Protein AF-A0A3D3W2P0-F1 (afdb_monomer_lite)

Structure (mmCIF, N/CA/C/O backbone):
data_AF-A0A3D3W2P0-F1
#
_entry.id   AF-A0A3D3W2P0-F1
#
loop_
_atom_site.group_PDB
_atom_site.id
_atom_site.type_symbol
_atom_site.label_atom_id
_atom_site.label_alt_id
_atom_site.label_comp_id
_atom_site.label_asym_id
_atom_site.label_entity_id
_atom_site.label_seq_id
_atom_site.pdbx_PDB_ins_code
_atom_site.Cartn_x
_atom_site.Cartn_y
_atom_site.Cartn_z
_atom_site.occupancy
_atom_site.B_iso_or_equiv
_atom_site.auth_seq_id
_atom_site.auth_comp_id
_atom_site.auth_asym_id
_atom_site.auth_atom_id
_atom_site.pdbx_PDB_model_num
ATOM 1 N N . MET A 1 1 ? -27.646 -4.156 11.197 1.00 52.09 1 MET A N 1
ATOM 2 C CA . MET A 1 1 ? -27.809 -5.238 12.195 1.00 52.09 1 MET A CA 1
ATOM 3 C C . MET A 1 1 ? -26.673 -5.202 13.235 1.00 52.09 1 MET A C 1
ATOM 5 O O . MET A 1 1 ? -26.091 -6.228 13.537 1.00 52.09 1 MET A O 1
ATOM 9 N N . ALA A 1 2 ? -26.354 -4.018 13.783 1.00 59.09 2 ALA A N 1
ATOM 10 C CA . ALA A 1 2 ? -25.246 -3.787 14.725 1.00 59.09 2 ALA A CA 1
ATOM 11 C C . ALA A 1 2 ? -25.609 -3.306 16.164 1.00 59.09 2 ALA A C 1
ATOM 13 O O . ALA A 1 2 ? -24.681 -3.037 16.922 1.00 59.09 2 ALA A O 1
ATOM 14 N N . PRO A 1 3 ? -26.885 -3.159 16.599 1.00 69.50 3 PRO A N 1
ATOM 15 C CA . PRO A 1 3 ? -27.157 -2.537 17.901 1.00 69.50 3 PRO A CA 1
ATOM 16 C C . PRO A 1 3 ? -26.894 -3.466 19.098 1.00 69.50 3 PRO A C 1
ATOM 18 O O . PRO A 1 3 ? -26.461 -3.001 20.147 1.00 69.50 3 PRO A O 1
ATOM 21 N N . THR A 1 4 ? -27.126 -4.776 18.962 1.00 83.06 4 THR A N 1
ATOM 22 C CA . THR A 1 4 ? -27.078 -5.710 20.102 1.00 83.06 4 THR A CA 1
ATOM 23 C C . THR A 1 4 ? -25.652 -6.051 20.533 1.00 83.06 4 THR A C 1
ATOM 25 O O . THR A 1 4 ? -25.361 -6.072 21.725 1.00 83.06 4 THR A O 1
ATOM 28 N N . THR A 1 5 ? -24.742 -6.281 19.584 1.00 85.81 5 THR A N 1
ATOM 29 C CA . THR A 1 5 ? -23.332 -6.593 19.873 1.00 85.81 5 THR A CA 1
ATOM 30 C C . THR A 1 5 ? -22.569 -5.389 20.417 1.00 85.81 5 THR A C 1
ATOM 32 O O . THR A 1 5 ? -21.785 -5.549 21.346 1.00 85.81 5 THR A O 1
ATOM 35 N N . LEU A 1 6 ? -22.855 -4.179 19.920 1.00 88.56 6 LEU A N 1
ATOM 36 C CA . LEU A 1 6 ? -22.252 -2.947 20.440 1.00 88.56 6 LEU A CA 1
ATOM 37 C C . LEU A 1 6 ? -22.649 -2.668 21.898 1.00 88.56 6 LEU A C 1
ATOM 39 O O . LEU A 1 6 ? -21.818 -2.203 22.670 1.00 88.56 6 LEU A O 1
ATOM 43 N N . ALA A 1 7 ? -23.892 -2.970 22.285 1.00 89.81 7 ALA A N 1
ATOM 44 C CA . ALA A 1 7 ? -24.339 -2.832 23.672 1.00 89.81 7 ALA A CA 1
ATOM 45 C C . ALA A 1 7 ? -23.720 -3.890 24.606 1.00 89.81 7 ALA A C 1
ATOM 47 O O . ALA A 1 7 ? -23.477 -3.605 25.775 1.00 89.81 7 ALA A O 1
ATOM 48 N N . ALA A 1 8 ? -23.474 -5.104 24.099 1.00 91.50 8 ALA A N 1
ATOM 49 C CA . ALA A 1 8 ? -22.915 -6.208 24.878 1.00 91.50 8 ALA A CA 1
ATOM 50 C C . ALA A 1 8 ? -21.393 -6.099 25.094 1.00 91.50 8 ALA A C 1
ATOM 52 O O . ALA A 1 8 ? -20.896 -6.518 26.137 1.00 91.50 8 ALA A O 1
ATOM 53 N N . ASP A 1 9 ? -20.655 -5.546 24.127 1.00 91.25 9 ASP A N 1
ATOM 54 C CA . ASP A 1 9 ? -19.201 -5.361 24.200 1.00 91.25 9 ASP A CA 1
ATOM 55 C C . ASP A 1 9 ? -18.777 -4.019 23.567 1.00 91.25 9 ASP A C 1
ATOM 57 O O . ASP A 1 9 ? -18.245 -3.994 22.447 1.00 91.25 9 ASP A O 1
ATOM 61 N N . PRO A 1 10 ? -19.027 -2.885 24.256 1.00 88.56 10 PRO A N 1
ATOM 62 C CA . PRO A 1 10 ? -18.703 -1.553 23.737 1.00 88.56 10 PRO A CA 1
ATOM 63 C C . PRO A 1 10 ? -17.194 -1.347 23.557 1.00 88.56 10 PRO A C 1
ATOM 65 O O . PRO A 1 10 ? -16.760 -0.711 22.595 1.00 88.56 10 PRO A O 1
ATOM 68 N N . GLU A 1 11 ? -16.400 -1.960 24.436 1.00 91.38 11 GLU A N 1
ATOM 69 C CA . GLU A 1 11 ? -14.935 -1.893 24.444 1.00 91.38 11 GLU A CA 1
ATOM 70 C C . GLU A 1 11 ? -14.278 -2.874 23.458 1.00 91.38 11 GLU A C 1
ATOM 72 O O . GLU A 1 11 ? -13.053 -2.935 23.372 1.00 91.38 11 GLU A O 1
ATOM 77 N N . ASN A 1 12 ? -15.071 -3.638 22.695 1.00 91.75 12 ASN A N 1
ATOM 78 C CA . ASN A 1 12 ? -14.587 -4.604 21.704 1.00 91.75 12 ASN A CA 1
ATOM 79 C C . ASN A 1 12 ? -13.568 -5.616 22.278 1.00 91.75 12 ASN A C 1
ATOM 81 O O . ASN A 1 12 ? -12.619 -6.014 21.600 1.00 91.75 12 ASN A O 1
ATOM 85 N N . ARG A 1 13 ? -13.747 -6.041 23.536 1.00 92.12 13 ARG A N 1
ATOM 86 C CA . ARG A 1 13 ? -12.853 -6.976 24.244 1.00 92.12 13 ARG A CA 1
ATOM 87 C C . ARG A 1 13 ? -12.799 -8.354 23.595 1.00 92.12 13 ARG A C 1
ATOM 89 O O . ARG A 1 13 ? -11.800 -9.053 23.741 1.00 92.12 13 ARG A O 1
ATOM 96 N N . TRP A 1 14 ? -13.863 -8.741 22.898 1.00 91.12 14 TRP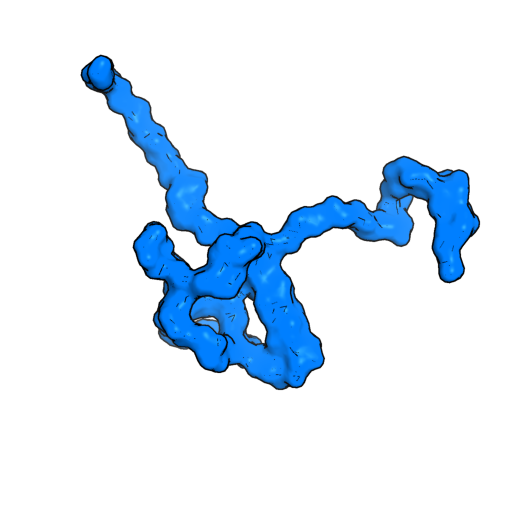 A N 1
ATOM 97 C CA . TRP A 1 14 ? -13.959 -10.010 22.177 1.00 91.12 14 TRP A CA 1
ATOM 98 C C . TRP A 1 14 ? -13.654 -9.867 20.680 1.00 91.12 14 TRP A C 1
ATOM 100 O O . TRP A 1 14 ? -13.817 -10.834 19.940 1.00 91.12 14 TRP A O 1
ATOM 110 N N . TYR A 1 15 ? -13.215 -8.681 20.232 1.00 89.69 15 TYR A N 1
ATOM 111 C CA . TYR A 1 15 ? -12.832 -8.391 18.845 1.00 89.69 15 TYR A CA 1
ATOM 112 C C . TYR A 1 15 ? -13.919 -8.732 17.808 1.00 89.69 15 TYR A C 1
ATOM 114 O O . TYR A 1 15 ? -13.629 -9.188 16.703 1.00 89.69 15 TYR A O 1
ATOM 122 N N . TRP A 1 16 ? -15.192 -8.499 18.145 1.00 89.25 16 TRP A N 1
ATOM 123 C CA . TRP A 1 16 ? -16.324 -8.754 17.243 1.00 89.25 16 TRP A CA 1
ATOM 124 C C . TRP A 1 16 ? -16.359 -7.792 16.046 1.00 89.25 16 TRP A C 1
ATOM 126 O O . TRP A 1 16 ? -16.980 -8.089 15.024 1.00 89.25 16 TRP A O 1
ATOM 136 N N . ARG A 1 17 ? -15.688 -6.641 16.162 1.00 87.25 17 ARG A N 1
ATOM 137 C CA . ARG A 1 17 ? -15.387 -5.740 15.046 1.00 87.25 17 ARG A CA 1
ATOM 138 C C . ARG A 1 17 ? -13.884 -5.533 14.930 1.00 87.25 17 ARG A C 1
ATOM 140 O O . ARG A 1 17 ? -13.169 -5.527 15.930 1.00 87.25 17 ARG A O 1
ATOM 147 N N . SER A 1 18 ? -13.408 -5.287 13.715 1.00 89.06 18 SER A N 1
ATOM 148 C CA . SER A 1 18 ? -12.034 -4.823 13.536 1.00 89.06 18 SER A CA 1
ATOM 149 C C . SER A 1 18 ? -11.879 -3.418 14.126 1.00 89.06 18 SER A C 1
ATOM 151 O O . SER A 1 18 ? -12.765 -2.567 13.972 1.00 89.06 18 SER A O 1
ATOM 153 N N . ASN A 1 19 ? -10.763 -3.170 14.809 1.00 90.12 19 ASN A N 1
ATOM 154 C CA . ASN A 1 19 ? -10.410 -1.817 15.215 1.00 90.12 19 ASN A CA 1
ATOM 155 C C . ASN A 1 19 ? -9.913 -1.056 13.980 1.00 90.12 19 ASN A C 1
ATOM 157 O O . ASN A 1 19 ? -9.135 -1.613 13.204 1.00 90.12 19 ASN A O 1
ATOM 161 N N . PRO A 1 20 ? -10.351 0.196 13.769 1.00 88.38 20 PRO A N 1
ATOM 162 C CA . PRO A 1 20 ? -9.831 0.996 12.675 1.00 88.38 20 PRO A CA 1
ATOM 163 C C . PRO A 1 20 ? -8.328 1.197 12.883 1.00 88.38 20 PRO A C 1
ATOM 165 O O . PRO A 1 20 ? -7.898 1.732 13.903 1.00 88.38 20 PRO A O 1
ATOM 168 N N . VAL A 1 21 ? -7.545 0.745 11.911 1.00 90.00 21 VAL A N 1
ATOM 169 C CA . VAL A 1 21 ? -6.099 0.958 11.834 1.00 90.00 21 VAL A CA 1
ATOM 170 C C . VAL A 1 21 ? -5.792 1.759 10.577 1.00 90.00 21 VAL A C 1
ATOM 172 O O . VAL A 1 21 ? -6.549 1.712 9.603 1.00 90.00 21 VAL A O 1
ATOM 175 N N . ARG A 1 22 ? -4.694 2.517 10.599 1.00 90.38 22 ARG A N 1
ATOM 176 C CA . ARG A 1 22 ? -4.205 3.190 9.396 1.00 90.38 22 ARG A CA 1
ATOM 177 C C . ARG A 1 22 ? -3.754 2.124 8.398 1.00 90.38 22 ARG A C 1
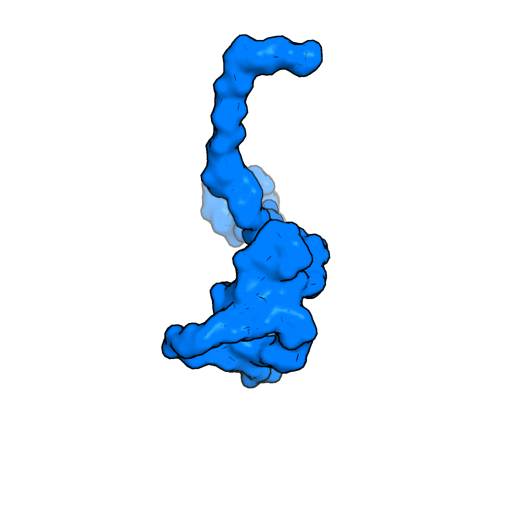ATOM 179 O O . ARG A 1 22 ? -3.091 1.167 8.784 1.00 90.38 22 ARG A O 1
ATOM 186 N N . LEU A 1 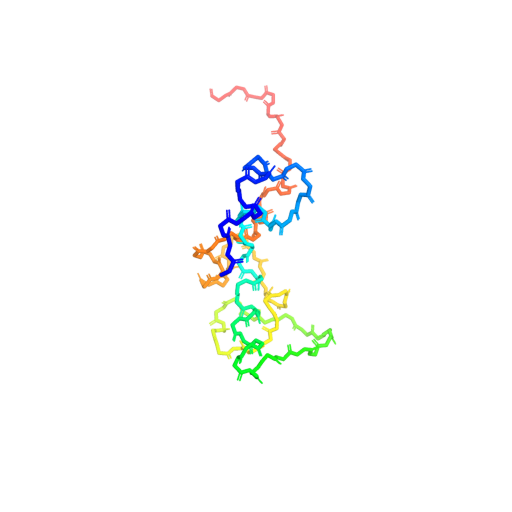23 ? -4.173 2.267 7.144 1.00 92.50 23 LEU A N 1
ATOM 187 C CA . LEU A 1 23 ? -3.785 1.354 6.075 1.00 92.50 23 LEU A CA 1
ATOM 188 C C . LEU A 1 23 ? -2.539 1.872 5.365 1.00 92.50 23 LEU A C 1
ATOM 190 O O . LEU A 1 23 ? -2.448 3.061 5.056 1.00 92.50 23 LEU A O 1
ATOM 194 N N . GLU A 1 24 ? -1.645 0.940 5.054 1.00 94.81 24 GLU A N 1
ATOM 195 C CA . GLU A 1 24 ? -0.489 1.173 4.195 1.00 94.81 24 GLU A CA 1
ATOM 196 C C . GLU A 1 24 ? -0.927 1.590 2.788 1.00 94.81 24 GLU A C 1
ATOM 198 O O . GLU A 1 24 ? -1.926 1.096 2.245 1.00 94.81 24 GLU A O 1
ATOM 203 N N . ALA A 1 25 ? -0.142 2.461 2.163 1.00 95.31 25 ALA A N 1
ATOM 204 C CA . ALA A 1 25 ? -0.409 2.980 0.829 1.00 95.31 25 ALA A CA 1
ATOM 205 C C . ALA A 1 25 ? -0.549 1.869 -0.227 1.00 95.31 25 ALA A C 1
ATOM 207 O O . ALA A 1 25 ? -1.451 1.905 -1.072 1.00 95.31 25 ALA A O 1
ATOM 208 N N . GLN A 1 26 ? 0.305 0.845 -0.141 1.00 95.00 26 GLN A N 1
ATOM 209 C CA . GLN A 1 26 ? 0.315 -0.312 -1.037 1.00 95.00 26 GLN A CA 1
ATOM 210 C C . GLN A 1 26 ? -0.991 -1.098 -0.920 1.00 95.00 26 GLN A C 1
ATOM 212 O O . GLN A 1 26 ? -1.581 -1.465 -1.935 1.00 95.00 26 GLN A O 1
ATOM 217 N N . SER A 1 27 ? -1.470 -1.303 0.312 1.00 95.69 27 SER A N 1
ATOM 218 C CA . SER A 1 27 ? -2.726 -2.007 0.581 1.00 95.69 27 SER A CA 1
ATOM 219 C C . SER A 1 27 ? -3.922 -1.268 -0.018 1.00 95.69 27 SER A C 1
ATOM 221 O O . SER A 1 27 ? -4.798 -1.900 -0.608 1.00 95.69 27 SER A O 1
ATOM 223 N N . VAL A 1 28 ? -3.946 0.066 0.071 1.00 95.69 28 VAL A N 1
ATOM 224 C CA . VAL A 1 28 ? -5.005 0.891 -0.530 1.00 95.69 28 VAL A CA 1
ATOM 225 C C . VAL A 1 28 ? -4.989 0.778 -2.057 1.00 95.69 28 VAL A C 1
ATOM 227 O O . VAL A 1 28 ? -6.014 0.449 -2.658 1.00 95.69 28 VAL A O 1
ATOM 230 N N . ARG A 1 29 ? -3.833 1.008 -2.693 1.00 95.56 29 ARG A N 1
ATOM 231 C CA . ARG A 1 29 ? -3.698 0.982 -4.158 1.00 95.56 29 ARG A CA 1
ATOM 232 C C . ARG A 1 29 ? -4.005 -0.397 -4.741 1.00 95.56 2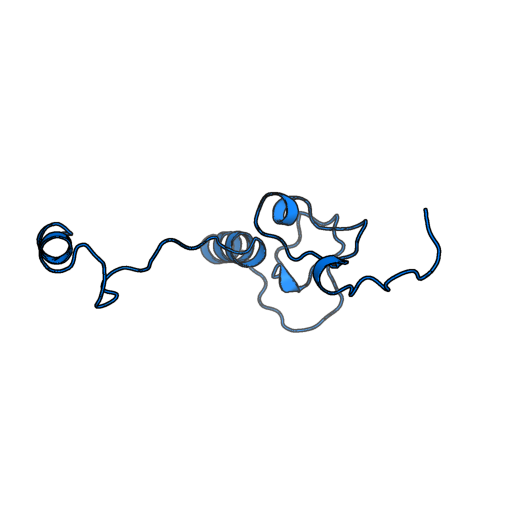9 ARG A C 1
ATOM 234 O O . ARG A 1 29 ? -4.799 -0.503 -5.674 1.00 95.56 29 ARG A O 1
ATOM 241 N N . ASP A 1 30 ? -3.404 -1.445 -4.181 1.00 96.75 30 ASP A N 1
ATOM 242 C CA . ASP A 1 30 ? -3.577 -2.816 -4.666 1.00 96.75 30 ASP A CA 1
ATOM 243 C C . ASP A 1 30 ? -5.025 -3.286 -4.465 1.00 96.75 30 ASP A C 1
ATOM 245 O O . ASP A 1 30 ? -5.568 -3.963 -5.334 1.00 96.75 30 ASP A O 1
ATOM 249 N N . SER A 1 31 ? -5.698 -2.879 -3.381 1.00 96.50 31 SER A N 1
ATOM 250 C CA . SER A 1 31 ? -7.121 -3.196 -3.186 1.00 96.50 31 SER A CA 1
ATOM 251 C C . SER A 1 31 ? -8.001 -2.556 -4.256 1.00 96.50 31 SER A C 1
ATOM 253 O O . SER A 1 31 ? -8.893 -3.218 -4.779 1.00 96.50 31 SER A O 1
ATOM 255 N N . LEU A 1 32 ? -7.742 -1.298 -4.627 1.00 95.88 32 LEU A N 1
ATOM 256 C CA . LEU A 1 32 ? -8.493 -0.621 -5.688 1.00 95.88 32 LEU A CA 1
ATOM 257 C C . LEU A 1 32 ? -8.304 -1.305 -7.048 1.00 95.88 32 LEU A C 1
ATOM 259 O O . LEU A 1 32 ? -9.290 -1.555 -7.738 1.00 95.88 32 LEU A O 1
ATOM 263 N N . LEU A 1 33 ? -7.064 -1.657 -7.403 1.00 96.75 33 LEU A N 1
ATOM 264 C CA . LEU A 1 33 ? -6.763 -2.380 -8.646 1.00 96.75 33 LEU A CA 1
ATOM 265 C C . LEU A 1 33 ? -7.341 -3.801 -8.651 1.00 96.75 33 LEU A C 1
ATOM 267 O O . LEU A 1 33 ? -7.767 -4.304 -9.687 1.00 96.75 33 LEU A O 1
ATOM 271 N N . SER A 1 34 ? -7.357 -4.459 -7.492 1.00 97.88 34 SER A N 1
ATOM 272 C CA . SER A 1 34 ? -7.955 -5.785 -7.330 1.00 97.88 34 SER A CA 1
ATOM 273 C C . SER A 1 34 ? -9.471 -5.733 -7.517 1.00 97.88 34 SER A C 1
ATOM 275 O O . SER A 1 34 ? -10.032 -6.541 -8.253 1.00 97.88 34 SER A O 1
ATOM 277 N N . LEU A 1 35 ? -10.134 -4.733 -6.925 1.00 97.75 35 LEU A N 1
ATOM 278 C CA . LEU A 1 35 ? -11.577 -4.524 -7.064 1.00 97.75 35 LEU A CA 1
ATOM 279 C C . LEU A 1 35 ? -11.992 -4.143 -8.491 1.00 97.75 35 LEU A C 1
ATOM 281 O O . LEU A 1 35 ? -13.089 -4.513 -8.905 1.00 97.75 35 LEU A O 1
ATOM 285 N N . SER A 1 36 ? -11.147 -3.429 -9.244 1.00 97.19 36 SER A N 1
ATOM 286 C CA . SER A 1 36 ? -11.411 -3.139 -10.661 1.00 97.19 36 SER A CA 1
ATOM 287 C C . SER A 1 36 ? -11.121 -4.325 -11.587 1.00 97.19 36 SER A C 1
ATOM 289 O O . SER A 1 36 ? -11.561 -4.316 -12.733 1.00 97.19 36 SER A O 1
ATOM 291 N N . GLY A 1 37 ? -10.419 -5.352 -11.099 1.00 97.06 37 GLY A N 1
ATOM 292 C CA . GLY A 1 37 ? -9.980 -6.496 -11.898 1.00 97.06 37 GLY A CA 1
ATOM 293 C C . GLY A 1 37 ? -8.762 -6.211 -12.779 1.00 97.06 37 GLY A C 1
ATOM 294 O O . GLY A 1 37 ? -8.417 -7.045 -13.611 1.00 97.06 37 GLY A O 1
ATOM 295 N N . ASP A 1 38 ? -8.099 -5.066 -12.597 1.00 97.12 38 ASP A N 1
ATOM 296 C CA . ASP A 1 38 ? -6.954 -4.666 -13.419 1.00 97.12 38 ASP A CA 1
ATOM 297 C C . ASP A 1 38 ? -5.607 -5.097 -12.830 1.00 97.12 38 ASP A C 1
ATOM 299 O O . ASP A 1 38 ? -4.590 -4.951 -13.503 1.00 97.12 38 ASP A O 1
ATOM 303 N N . ILE A 1 39 ? -5.560 -5.569 -11.578 1.00 97.44 39 ILE A N 1
ATOM 304 C CA . ILE A 1 39 ? -4.292 -5.844 -10.894 1.00 97.44 39 ILE A CA 1
ATOM 305 C C . ILE A 1 39 ? -3.483 -6.954 -11.578 1.00 97.44 39 ILE A C 1
ATOM 307 O O . ILE A 1 39 ? -3.956 -8.072 -11.780 1.00 97.44 39 ILE A O 1
ATOM 311 N N . ASP A 1 40 ? -2.215 -6.663 -11.867 1.00 96.94 40 ASP A N 1
ATOM 312 C CA . ASP A 1 40 ? -1.252 -7.669 -12.304 1.00 96.94 40 ASP A CA 1
ATOM 313 C C . ASP A 1 40 ? -0.581 -8.322 -11.085 1.00 96.94 40 ASP A C 1
ATOM 315 O O . ASP A 1 40 ? 0.161 -7.680 -10.331 1.00 96.94 40 ASP A O 1
ATOM 319 N N . LEU A 1 41 ? -0.858 -9.618 -10.907 1.00 96.31 41 LEU A N 1
ATOM 320 C CA . LEU A 1 41 ? -0.346 -10.472 -9.831 1.00 96.31 41 LEU A CA 1
ATOM 321 C C . LEU A 1 41 ? 0.930 -11.240 -10.218 1.00 96.31 41 LEU A C 1
ATOM 323 O O . LEU A 1 41 ? 1.338 -12.142 -9.481 1.00 96.31 41 LEU A O 1
ATOM 327 N N . SER A 1 42 ? 1.554 -10.918 -11.355 1.00 96.06 42 SER A N 1
ATOM 328 C CA . SER A 1 42 ? 2.808 -11.536 -11.784 1.00 96.06 42 SER A CA 1
ATOM 329 C C . SER A 1 42 ? 3.895 -11.416 -10.708 1.00 96.06 42 SER A C 1
ATOM 331 O O . SER A 1 42 ? 4.109 -10.362 -10.103 1.00 96.06 42 SER A O 1
ATOM 333 N N . ILE A 1 43 ? 4.570 -12.537 -10.439 1.00 96.44 43 ILE A N 1
ATOM 334 C CA . ILE A 1 43 ? 5.605 -12.630 -9.406 1.00 96.44 43 ILE A CA 1
ATOM 335 C C . ILE A 1 43 ? 6.988 -12.523 -10.047 1.00 96.44 43 ILE A C 1
ATOM 337 O O . ILE A 1 43 ? 7.302 -13.236 -10.999 1.00 96.44 43 ILE A O 1
ATOM 341 N N . GLY A 1 44 ? 7.842 -11.681 -9.465 1.00 94.75 44 GLY A N 1
ATOM 342 C CA . GLY A 1 44 ? 9.203 -11.439 -9.955 1.00 94.75 44 GLY A CA 1
ATOM 343 C C . GLY A 1 44 ? 9.221 -10.480 -11.146 1.00 94.75 44 GLY A C 1
ATOM 344 O O . GLY A 1 44 ? 8.206 -9.864 -11.443 1.00 94.75 44 GLY A O 1
ATOM 345 N N . GLY A 1 45 ? 10.375 -10.326 -11.803 1.00 94.44 45 GLY A N 1
ATOM 346 C CA . GLY A 1 45 ? 10.587 -9.377 -12.907 1.00 94.44 45 GLY A CA 1
ATOM 347 C C . GLY A 1 45 ? 11.209 -8.038 -12.470 1.00 94.44 45 GLY A C 1
ATOM 348 O O . GLY A 1 45 ? 11.378 -7.805 -11.273 1.00 94.44 45 GLY A O 1
ATOM 349 N N . PRO A 1 46 ? 11.559 -7.152 -13.422 1.00 95.06 46 PRO A N 1
ATOM 350 C CA . PRO A 1 46 ? 12.210 -5.872 -13.125 1.00 95.06 46 PRO A CA 1
ATOM 351 C C . PRO A 1 46 ? 11.284 -4.930 -12.338 1.00 95.06 46 PRO A C 1
ATOM 353 O O . PRO A 1 46 ? 10.065 -5.082 -12.439 1.00 95.06 46 PRO A O 1
ATOM 356 N N . PRO A 1 47 ? 11.816 -3.963 -11.574 1.00 94.94 47 PRO A N 1
ATOM 357 C CA . PRO A 1 47 ? 10.994 -2.972 -10.886 1.00 94.94 47 PRO A CA 1
ATOM 358 C C . PRO A 1 47 ? 10.286 -2.034 -11.876 1.00 94.94 47 PRO A C 1
ATOM 360 O O . PRO A 1 47 ? 10.776 -1.780 -12.978 1.00 94.94 47 PRO A O 1
ATOM 363 N N . VAL A 1 48 ? 9.131 -1.513 -11.468 1.00 95.94 48 VAL A N 1
ATOM 364 C CA . VAL A 1 48 ? 8.376 -0.482 -12.189 1.00 95.94 48 VAL A CA 1
ATOM 365 C C . VAL A 1 48 ? 8.971 0.889 -11.844 1.00 95.94 48 VAL A C 1
ATOM 367 O O . VAL A 1 48 ? 9.140 1.176 -10.658 1.00 95.94 48 VAL A O 1
ATOM 370 N N . PRO A 1 49 ? 9.286 1.750 -12.827 1.00 95.25 49 PRO A N 1
ATOM 371 C CA . PRO A 1 49 ? 9.751 3.109 -12.556 1.00 95.25 49 PRO A CA 1
ATOM 372 C C . PRO A 1 49 ? 8.745 3.895 -11.708 1.00 95.25 49 PRO A C 1
ATOM 374 O O . PRO A 1 49 ? 7.538 3.805 -11.931 1.00 95.25 49 PRO A O 1
ATOM 377 N N . ALA A 1 50 ? 9.226 4.712 -10.771 1.00 92.44 50 ALA A N 1
ATOM 378 C CA . ALA A 1 50 ? 8.367 5.462 -9.850 1.00 92.44 50 ALA A CA 1
ATOM 379 C C . ALA A 1 50 ? 7.390 6.419 -10.561 1.00 92.44 50 ALA A C 1
ATOM 381 O O . ALA A 1 50 ? 6.306 6.691 -10.050 1.00 92.44 50 ALA A O 1
ATOM 382 N N . GLY A 1 51 ? 7.765 6.919 -11.744 1.00 92.31 51 GLY A N 1
ATOM 383 C CA . GLY A 1 51 ? 6.936 7.808 -12.562 1.00 92.31 51 GLY A CA 1
ATOM 384 C C . GLY A 1 51 ? 5.888 7.115 -13.441 1.00 92.31 51 GLY A C 1
ATOM 385 O O . GLY A 1 51 ? 5.134 7.810 -14.119 1.00 92.31 51 GLY A O 1
ATOM 386 N N . ASP A 1 52 ? 5.834 5.779 -13.479 1.00 94.19 52 ASP A N 1
ATOM 387 C CA . ASP A 1 52 ? 4.836 5.061 -14.278 1.00 94.19 52 ASP A CA 1
ATOM 388 C C . ASP A 1 52 ? 3.525 4.870 -13.499 1.00 94.19 52 ASP A C 1
ATOM 390 O O . ASP A 1 52 ? 3.300 3.858 -12.832 1.00 94.19 52 ASP A O 1
ATOM 394 N N . ASP A 1 53 ? 2.625 5.845 -13.618 1.00 90.69 53 ASP A N 1
ATOM 395 C CA . ASP A 1 53 ? 1.287 5.802 -13.011 1.00 90.69 53 ASP A CA 1
ATOM 396 C C . ASP A 1 53 ? 0.316 4.845 -13.730 1.00 90.69 53 ASP A C 1
ATOM 398 O O . ASP A 1 53 ? -0.750 4.513 -13.203 1.00 90.69 53 ASP A O 1
ATOM 402 N N . SER A 1 54 ? 0.661 4.391 -14.939 1.00 93.19 54 SER A N 1
ATOM 403 C CA . SER A 1 54 ? -0.196 3.516 -15.745 1.00 93.19 54 SER A CA 1
ATOM 404 C C . SER A 1 54 ? -0.048 2.042 -15.375 1.00 93.19 54 SER A C 1
ATOM 406 O O . SER A 1 54 ? -0.988 1.262 -15.562 1.00 93.19 54 SER A O 1
ATOM 408 N N . SER A 1 55 ? 1.096 1.669 -14.798 1.00 95.12 55 SER A N 1
ATOM 409 C CA . SER A 1 55 ? 1.376 0.296 -14.401 1.00 95.12 55 SER A CA 1
ATOM 410 C C . SER A 1 55 ? 0.299 -0.258 -13.472 1.00 95.12 55 SER A C 1
ATOM 412 O O . SER A 1 55 ? -0.073 0.330 -12.457 1.00 95.12 55 SER A O 1
ATOM 414 N N . ARG A 1 56 ? -0.206 -1.439 -13.820 1.00 96.19 56 ARG A N 1
ATOM 415 C CA . ARG A 1 56 ? -1.189 -2.187 -13.026 1.00 96.19 56 ARG A CA 1
ATOM 416 C C . ARG A 1 56 ? -0.558 -3.202 -12.086 1.00 96.19 56 ARG A C 1
ATOM 418 O O . ARG A 1 56 ? -1.253 -3.959 -11.412 1.00 96.19 56 ARG A O 1
ATOM 425 N N . ARG A 1 57 ? 0.769 -3.213 -12.034 1.00 96.69 57 ARG A N 1
ATOM 426 C CA . ARG A 1 57 ? 1.516 -4.120 -11.181 1.00 96.69 57 ARG A CA 1
ATOM 427 C C . ARG A 1 57 ? 1.328 -3.743 -9.718 1.00 96.69 57 ARG A C 1
ATOM 429 O O . ARG A 1 57 ? 1.119 -2.568 -9.381 1.00 96.69 57 ARG A O 1
ATOM 436 N N . ARG A 1 58 ? 1.400 -4.759 -8.855 1.00 96.25 58 ARG A N 1
ATOM 437 C CA . ARG A 1 58 ? 1.345 -4.571 -7.402 1.00 96.25 58 ARG A CA 1
ATOM 438 C C . ARG A 1 58 ? 2.333 -3.503 -6.957 1.00 96.25 58 ARG A C 1
ATOM 440 O O . ARG A 1 58 ? 3.467 -3.459 -7.436 1.00 96.25 58 ARG A O 1
ATOM 447 N N . SER A 1 59 ? 1.908 -2.690 -5.999 1.00 95.50 59 SER A N 1
ATOM 448 C CA . SER A 1 59 ? 2.661 -1.534 -5.505 1.00 95.50 59 SER A CA 1
ATOM 449 C C . SER A 1 59 ? 4.040 -1.919 -4.960 1.00 95.50 59 SER A C 1
ATOM 451 O O . SER A 1 59 ? 4.989 -1.157 -5.088 1.00 95.50 59 SER A O 1
ATOM 453 N N . LEU A 1 60 ? 4.174 -3.152 -4.461 1.00 93.81 60 LEU A N 1
ATOM 454 C CA . LEU A 1 60 ? 5.437 -3.763 -4.034 1.00 93.81 60 LEU A CA 1
ATOM 455 C C . LEU A 1 60 ? 6.542 -3.740 -5.109 1.00 93.81 60 LEU A C 1
ATOM 457 O O . LEU A 1 60 ? 7.720 -3.742 -4.770 1.00 93.81 60 LEU A O 1
ATOM 461 N N . TYR A 1 61 ? 6.178 -3.760 -6.393 1.00 95.50 61 TYR A N 1
ATOM 462 C CA . TYR A 1 61 ? 7.140 -3.806 -7.496 1.00 95.50 61 TYR A CA 1
ATOM 463 C C . TYR A 1 61 ? 7.598 -2.429 -7.975 1.00 95.50 61 TYR A C 1
ATOM 465 O O . TYR A 1 61 ? 8.411 -2.370 -8.898 1.00 95.50 61 TYR A O 1
ATOM 473 N N . TYR A 1 62 ? 7.106 -1.333 -7.395 1.00 95.12 62 TYR A N 1
ATOM 474 C CA . TYR A 1 62 ? 7.634 -0.012 -7.715 1.00 95.12 62 TYR A CA 1
ATOM 475 C C . TYR A 1 62 ? 9.044 0.169 -7.170 1.00 95.12 62 TYR A C 1
ATOM 477 O O . TYR A 1 62 ? 9.386 -0.271 -6.073 1.00 95.12 62 TYR A O 1
ATOM 485 N N . PHE A 1 63 ? 9.863 0.856 -7.954 1.00 92.88 63 PHE A N 1
ATOM 486 C CA . PHE A 1 63 ? 11.134 1.362 -7.486 1.00 92.88 63 PHE A CA 1
ATOM 487 C C . PHE A 1 63 ? 10.899 2.448 -6.429 1.00 92.88 63 PHE A C 1
ATOM 489 O O . PHE A 1 63 ? 10.111 3.369 -6.642 1.00 92.88 63 PHE A O 1
ATOM 496 N N . HIS A 1 64 ? 11.607 2.333 -5.308 1.00 89.62 64 HIS A N 1
ATOM 497 C CA . HIS A 1 64 ? 11.603 3.311 -4.227 1.00 89.62 64 HIS A CA 1
ATOM 498 C C . HIS A 1 64 ? 13.030 3.750 -3.916 1.00 89.62 64 HIS A C 1
ATOM 500 O O . HIS A 1 64 ? 13.921 2.933 -3.682 1.00 89.62 64 HIS A O 1
ATOM 506 N N . SER A 1 65 ? 13.230 5.060 -3.859 1.00 88.69 65 SER A N 1
ATOM 507 C CA . SER A 1 65 ? 14.438 5.709 -3.364 1.00 88.69 65 SER A CA 1
ATOM 508 C C . SER A 1 65 ? 14.064 6.965 -2.576 1.00 88.69 65 SER A C 1
ATOM 510 O O . SER A 1 65 ? 12.907 7.377 -2.550 1.00 88.69 65 SER A O 1
ATOM 512 N N . HIS A 1 66 ? 15.045 7.608 -1.939 1.00 83.69 66 HIS A N 1
ATOM 513 C CA . HIS A 1 66 ? 14.797 8.829 -1.166 1.00 83.69 66 HIS A CA 1
ATOM 514 C C . HIS A 1 66 ? 14.190 9.961 -2.014 1.00 83.69 66 HIS A C 1
ATOM 516 O O . HIS A 1 66 ? 13.352 10.718 -1.532 1.00 83.69 66 HIS A O 1
ATOM 522 N N . ASN A 1 67 ? 14.599 10.046 -3.281 1.00 86.94 67 ASN A N 1
ATOM 523 C CA . ASN A 1 67 ? 14.213 11.131 -4.184 1.00 86.94 67 ASN A CA 1
ATOM 524 C C . ASN A 1 67 ? 13.168 10.703 -5.219 1.00 86.94 67 ASN A C 1
ATOM 526 O O . ASN A 1 67 ? 12.575 11.554 -5.876 1.00 86.94 67 ASN A O 1
ATOM 530 N N . GLU A 1 68 ? 12.977 9.398 -5.396 1.00 89.19 68 GLU A N 1
ATOM 531 C CA . GLU A 1 68 ? 12.136 8.836 -6.442 1.00 89.19 68 GLU A CA 1
ATOM 532 C C . GLU A 1 68 ? 11.177 7.825 -5.822 1.00 89.19 68 GLU A C 1
ATOM 534 O O . GLU A 1 68 ? 11.584 6.752 -5.378 1.00 89.19 68 GLU A O 1
ATOM 539 N N . TYR A 1 69 ? 9.907 8.198 -5.766 1.00 89.81 69 TYR A N 1
ATOM 540 C CA . TYR A 1 69 ? 8.826 7.385 -5.229 1.00 89.81 69 TYR A CA 1
ATOM 541 C C . TYR A 1 69 ? 7.537 7.709 -5.979 1.00 89.81 69 TYR A C 1
ATOM 543 O O . TYR A 1 69 ? 7.380 8.781 -6.575 1.00 89.81 69 TYR A O 1
ATOM 551 N N . GLN A 1 70 ? 6.617 6.753 -5.979 1.00 92.94 70 GLN A N 1
ATOM 552 C CA . GLN A 1 70 ? 5.359 6.883 -6.693 1.00 92.94 70 GLN A CA 1
ATOM 553 C C . GLN A 1 70 ? 4.428 7.846 -5.930 1.00 92.94 70 GLN A C 1
ATOM 555 O O . GLN A 1 70 ? 4.256 7.759 -4.713 1.00 92.94 70 GLN A O 1
ATOM 560 N N . LYS A 1 71 ? 3.836 8.813 -6.643 1.00 91.81 71 LYS A N 1
ATOM 561 C CA . LYS A 1 71 ? 3.115 9.932 -6.007 1.00 91.81 71 LYS A CA 1
ATOM 562 C C . LYS A 1 71 ? 1.830 9.513 -5.300 1.00 91.81 71 LYS A C 1
ATOM 564 O O . LYS A 1 71 ? 1.519 10.071 -4.252 1.00 91.81 71 LYS A O 1
ATOM 569 N N . PHE A 1 72 ? 1.082 8.557 -5.849 1.00 92.75 72 PHE A N 1
ATOM 570 C CA . PHE A 1 72 ? -0.110 8.024 -5.184 1.00 92.75 72 PHE A CA 1
ATOM 571 C C . PHE A 1 72 ? 0.251 7.419 -3.825 1.00 92.75 72 PHE A C 1
ATOM 573 O O . PHE A 1 72 ? -0.452 7.673 -2.851 1.00 92.75 72 PHE A O 1
ATOM 580 N N . LEU A 1 73 ? 1.351 6.662 -3.742 1.00 93.19 73 LEU A N 1
ATOM 581 C CA . LEU A 1 73 ? 1.770 6.030 -2.499 1.00 93.19 73 LEU A CA 1
ATOM 582 C C . LEU A 1 73 ? 2.090 7.087 -1.435 1.00 93.19 73 LEU A C 1
ATOM 584 O O . LEU A 1 73 ? 1.563 7.005 -0.328 1.00 93.19 73 LEU A O 1
ATOM 588 N N . SER A 1 74 ? 2.787 8.163 -1.820 1.00 89.75 74 SER A N 1
ATOM 589 C CA . SER A 1 74 ? 3.124 9.280 -0.922 1.00 89.75 74 SER A CA 1
ATOM 590 C C . SER A 1 74 ? 1.929 10.042 -0.325 1.00 89.75 74 SER A C 1
ATOM 592 O O . SER A 1 74 ? 2.098 10.776 0.647 1.00 89.75 74 SER A O 1
ATOM 594 N N . MET A 1 75 ? 0.717 9.893 -0.880 1.00 91.62 75 MET A N 1
ATOM 595 C CA . MET A 1 75 ? -0.499 10.498 -0.314 1.00 91.62 75 MET A CA 1
ATOM 596 C C . MET A 1 75 ? -1.043 9.730 0.901 1.00 91.62 75 MET A C 1
ATOM 598 O O . MET A 1 75 ? -1.855 10.271 1.653 1.00 91.62 75 MET A O 1
ATOM 602 N N . PHE A 1 76 ? -0.624 8.476 1.086 1.00 92.75 76 PHE A N 1
ATOM 603 C CA . PHE A 1 76 ? -1.074 7.587 2.155 1.00 92.75 76 PHE A CA 1
ATOM 604 C C . PHE A 1 76 ? 0.089 7.239 3.097 1.00 92.75 76 PHE A C 1
ATOM 606 O O . PHE A 1 76 ? 1.028 8.015 3.256 1.00 92.75 76 PHE A O 1
ATOM 613 N N . ASP A 1 77 ? -0.014 6.119 3.811 1.00 91.31 77 ASP A N 1
ATOM 614 C CA . ASP A 1 77 ? 1.038 5.631 4.701 1.00 91.31 77 ASP A CA 1
ATOM 615 C C . ASP A 1 77 ? 2.050 4.803 3.900 1.00 91.31 77 ASP A C 1
ATOM 617 O O . ASP A 1 77 ? 1.932 3.583 3.796 1.00 91.31 77 ASP A O 1
ATOM 621 N N . ASP A 1 78 ? 2.955 5.496 3.210 1.00 91.06 78 ASP A N 1
ATOM 622 C CA . ASP A 1 78 ? 3.975 4.884 2.358 1.00 91.06 78 ASP A CA 1
ATOM 623 C C . ASP A 1 78 ? 5.194 4.400 3.152 1.00 91.06 78 ASP A C 1
ATOM 625 O O . ASP A 1 78 ? 5.507 4.909 4.229 1.00 91.06 78 ASP A O 1
ATOM 629 N N . ALA A 1 79 ? 5.942 3.465 2.571 1.00 85.31 79 ALA A N 1
ATOM 630 C CA . ALA A 1 79 ? 7.208 3.014 3.117 1.00 85.31 79 ALA A CA 1
ATOM 631 C C . ALA A 1 79 ? 8.286 4.096 2.942 1.00 85.31 79 ALA A C 1
ATOM 633 O O . ALA A 1 79 ? 8.580 4.541 1.829 1.00 85.31 79 ALA A O 1
ATOM 634 N N . ASN A 1 80 ? 8.936 4.484 4.041 1.00 85.38 80 ASN A N 1
ATOM 635 C CA . ASN A 1 80 ? 10.012 5.468 4.021 1.00 85.38 80 ASN A CA 1
ATOM 636 C C . ASN A 1 80 ? 11.388 4.795 4.125 1.00 85.38 80 ASN A C 1
ATOM 638 O O . ASN A 1 80 ? 11.754 4.235 5.157 1.00 85.38 80 ASN A O 1
ATOM 642 N N . VAL A 1 81 ? 12.199 4.928 3.071 1.00 82.81 81 VAL A N 1
ATOM 643 C CA . VAL A 1 81 ? 13.561 4.366 3.011 1.00 82.81 81 VAL A CA 1
ATOM 644 C C . VAL A 1 81 ? 14.497 4.896 4.106 1.00 82.81 81 VAL A C 1
ATOM 646 O O . VAL A 1 81 ? 15.477 4.233 4.440 1.00 82.81 81 VAL A O 1
ATOM 649 N N . LEU A 1 82 ? 14.212 6.071 4.680 1.00 83.25 82 LEU A N 1
ATOM 650 C CA . LEU A 1 82 ? 15.016 6.674 5.743 1.00 83.25 82 LEU A CA 1
ATOM 651 C C . LEU A 1 82 ? 14.700 6.130 7.138 1.00 83.25 82 LEU A C 1
ATOM 653 O O . LEU A 1 82 ? 15.543 6.257 8.022 1.00 83.25 82 LEU A O 1
ATOM 657 N N . GLU A 1 83 ? 13.539 5.509 7.358 1.00 80.69 83 GLU A N 1
ATOM 658 C CA . GLU A 1 83 ? 13.199 4.955 8.679 1.00 80.69 83 GLU A CA 1
ATOM 659 C C . GLU A 1 83 ? 14.110 3.790 9.075 1.00 80.69 83 GLU A C 1
ATOM 661 O O . GLU A 1 83 ? 14.328 3.537 10.258 1.00 80.69 83 GLU A O 1
ATOM 666 N N . CYS A 1 84 ? 14.705 3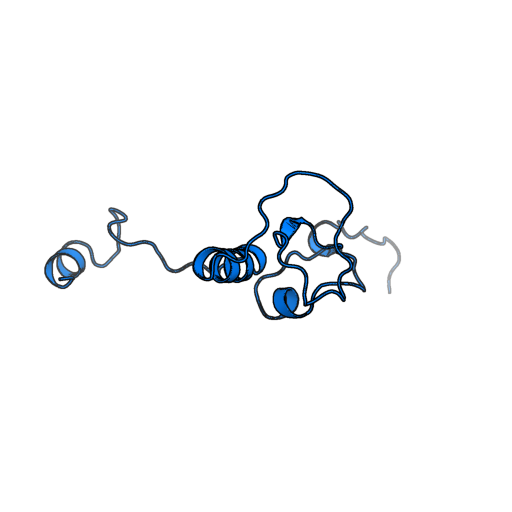.110 8.094 1.00 72.31 84 CYS A N 1
ATOM 667 C CA . CYS A 1 84 ? 15.684 2.054 8.333 1.00 72.31 84 CYS A CA 1
ATOM 668 C C . CYS A 1 84 ? 17.108 2.581 8.591 1.00 72.31 84 CYS A C 1
ATOM 670 O O . CYS A 1 84 ? 17.975 1.800 8.990 1.00 72.31 84 CYS A O 1
ATOM 672 N N . TYR A 1 85 ? 17.379 3.877 8.380 1.00 76.00 85 TYR A N 1
ATOM 673 C CA . TYR A 1 85 ? 18.691 4.451 8.670 1.00 76.00 85 TYR A CA 1
ATOM 674 C C . TYR A 1 85 ? 18.837 4.706 10.169 1.00 76.00 85 TYR A C 1
ATOM 676 O O . TYR A 1 85 ? 18.149 5.537 10.762 1.00 76.00 85 TYR A O 1
ATOM 684 N N . ARG A 1 86 ? 19.808 4.033 10.788 1.00 73.12 86 ARG A N 1
ATOM 685 C CA . ARG A 1 86 ? 20.296 4.425 12.109 1.00 73.12 86 ARG A CA 1
ATOM 686 C C . ARG A 1 86 ? 21.194 5.646 11.928 1.00 73.12 86 ARG A C 1
ATOM 688 O O . ARG A 1 86 ? 22.170 5.572 11.190 1.00 73.12 86 ARG A O 1
ATOM 695 N N . ARG A 1 87 ? 20.852 6.767 12.567 1.00 70.25 87 ARG A N 1
ATOM 696 C CA . ARG A 1 87 ? 21.744 7.931 12.616 1.00 70.25 87 ARG A CA 1
ATOM 697 C C . ARG A 1 87 ? 23.015 7.543 13.374 1.00 70.25 87 ARG A C 1
ATOM 699 O O . ARG A 1 87 ? 22.914 6.995 14.467 1.00 70.25 87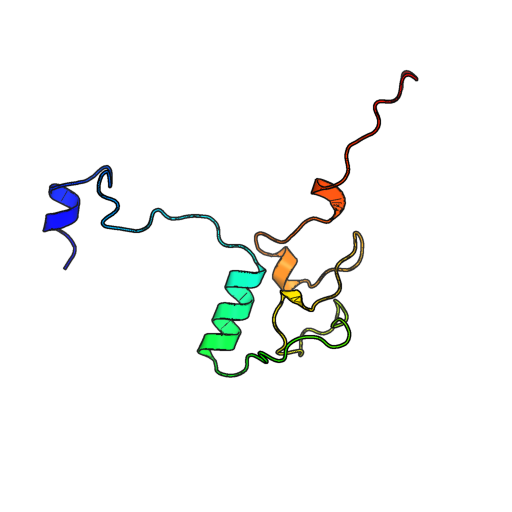 ARG A O 1
ATOM 706 N N . ASP A 1 88 ? 24.176 7.815 12.790 1.00 64.69 88 ASP A N 1
ATOM 707 C CA . ASP A 1 88 ? 25.443 7.799 13.519 1.00 64.69 88 ASP A CA 1
ATOM 708 C C . ASP A 1 88 ? 25.474 9.007 14.462 1.00 64.69 88 ASP A C 1
ATOM 710 O O . ASP A 1 88 ? 25.258 10.146 14.034 1.00 64.69 88 ASP A O 1
ATOM 714 N N . ASP A 1 89 ? 25.717 8.761 15.749 1.00 73.88 89 ASP A N 1
ATOM 715 C CA . ASP A 1 89 ? 25.931 9.829 16.719 1.00 73.88 89 ASP A CA 1
ATOM 716 C C . ASP A 1 89 ? 27.297 10.474 16.449 1.00 73.88 89 ASP A C 1
ATOM 718 O O . ASP A 1 89 ? 28.351 9.851 16.594 1.00 73.88 89 ASP A O 1
ATOM 722 N N . SER A 1 90 ? 27.288 11.744 16.037 1.00 73.00 90 SER A N 1
ATOM 723 C CA . SER A 1 90 ? 28.516 12.523 15.877 1.00 73.00 90 SER A CA 1
ATOM 724 C C . SER A 1 90 ? 29.045 12.945 17.246 1.00 73.00 90 SER A C 1
ATOM 726 O O . SER A 1 90 ? 28.364 13.637 17.998 1.00 73.00 90 SER A O 1
ATOM 728 N N . ILE A 1 91 ? 30.300 12.603 17.541 1.00 75.25 91 ILE A N 1
ATOM 729 C CA . ILE A 1 91 ? 31.019 13.097 18.729 1.00 75.25 91 ILE A CA 1
ATOM 730 C C . ILE A 1 91 ? 31.499 14.554 18.585 1.00 75.25 91 ILE A C 1
ATOM 732 O O . ILE A 1 91 ? 32.098 15.100 19.511 1.00 75.25 91 ILE A O 1
ATOM 736 N N . VAL A 1 92 ? 31.280 15.181 17.424 1.00 72.88 92 VAL A N 1
ATOM 737 C CA . VAL A 1 92 ? 31.678 16.568 17.150 1.00 72.88 92 VAL A CA 1
ATOM 738 C C . VAL A 1 92 ? 30.503 17.511 17.449 1.00 72.88 92 VAL A C 1
ATOM 740 O O . VAL A 1 92 ? 29.437 17.320 16.855 1.00 72.88 92 VAL A O 1
ATOM 743 N N . PRO A 1 93 ? 30.674 18.525 18.322 1.00 72.94 93 PRO A N 1
ATOM 744 C CA . PRO A 1 93 ? 29.650 19.539 18.581 1.00 72.94 93 PRO A CA 1
ATOM 745 C C . PRO A 1 93 ? 29.321 20.353 17.318 1.00 72.94 93 PRO A C 1
ATOM 747 O O . PRO A 1 93 ? 30.228 20.681 16.553 1.00 72.94 93 PRO A O 1
ATOM 750 N N . GLN A 1 94 ? 28.035 20.664 17.116 1.00 63.44 94 GLN A N 1
ATOM 751 C CA . GLN A 1 94 ? 27.519 21.561 16.066 1.00 63.44 94 GLN A CA 1
ATOM 752 C C . GLN A 1 94 ? 27.715 23.035 16.430 1.00 63.44 94 GLN A C 1
ATOM 754 O O . GLN A 1 94 ? 27.547 23.366 17.627 1.00 63.44 94 GLN A O 1
#

Secondary structure (DSSP, 8-state):
--HHHHHH-TT-TT-SSPPP-PPBHHHHHHHHHHHHT--B---SSSPBPTT-SS--B-GGGB---SS---HHHHTSB---TTTTPPPP--SS--

Foldseek 3Di:
DPDPVCVVCVVCPVVPDPDDDFDQLLCVLLVVLVVVVNADPDPDDAADFLPPPPDNYRLVRHDDDQVGHNVSRVVGRYDHPCVPDDDDDDPDDD

pLDDT: mean 88.84, std 9.39, range [52.09, 97.88]

Radius of gyration: 19.88 Å; chains: 1; bounding box: 60×34×41 Å

Sequence (94 aa):
MAPTTLAADPENRWYWRSNPVRLEAQSVRDSLLSLSGDIDLSIGGPPVPAGDDSSRRRSLYYFHSHNEYQKFLSMFDDANVLECYRRDDSIVPQ